Protein AF-A0A0F9QXJ3-F1 (afdb_monomer_lite)

Organism: NCBI:txid412755

Radius of gyration: 19.73 Å; chains: 1; bounding box: 50×20×70 Å

pLDDT: mean 84.67, std 18.39, range [39.62, 98.44]

Sequence (84 aa):
MAKPNLNRPGGSAIPPTYKQEQYAADLIEQLREGEHFKAEIFARRVYTAETVGAMSALIDKMKAALKELQDADEFIDISHREEP

Secondary structure (DSSP, 8-state):
-PPP---------PPPPHHHHHHHHHHHHHHHHTT-TTHHHHHHHHHT--SHHHHHHHHHHHHHHHHHHHHHHHHHHHHHHS--

Structure (mmCIF, N/CA/C/O backbone):
data_AF-A0A0F9QXJ3-F1
#
_entry.id   AF-A0A0F9QXJ3-F1
#
loop_
_atom_site.group_PDB
_atom_site.id
_atom_site.type_symbol
_atom_site.label_atom_id
_atom_site.label_alt_id
_atom_site.label_comp_id
_atom_site.label_asym_id
_atom_site.label_entity_id
_atom_site.label_seq_id
_atom_site.pdbx_PDB_ins_code
_atom_site.Cartn_x
_atom_site.Cartn_y
_atom_site.Cartn_z
_atom_site.occupancy
_atom_site.B_iso_or_equiv
_atom_site.auth_seq_id
_atom_site.auth_comp_id
_atom_site.auth_asym_id
_atom_site.auth_atom_id
_atom_site.pdbx_PDB_model_num
ATOM 1 N N . MET A 1 1 ? 33.851 2.009 -37.212 1.00 39.62 1 MET A N 1
ATOM 2 C CA . MET A 1 1 ? 33.166 1.495 -36.006 1.00 39.62 1 MET A CA 1
ATOM 3 C C . MET A 1 1 ? 32.944 2.659 -35.053 1.00 39.62 1 MET A C 1
ATOM 5 O O . MET A 1 1 ? 33.902 3.131 -34.455 1.00 39.62 1 MET A O 1
ATOM 9 N N . ALA A 1 2 ? 31.722 3.186 -34.987 1.00 41.47 2 ALA A N 1
ATOM 10 C CA . ALA A 1 2 ? 31.370 4.247 -34.046 1.00 41.47 2 ALA A CA 1
ATOM 11 C C . ALA A 1 2 ? 30.965 3.605 -32.712 1.00 41.47 2 ALA A C 1
ATOM 13 O O . ALA A 1 2 ? 30.126 2.706 -32.691 1.00 41.47 2 ALA A O 1
ATOM 14 N N . LYS A 1 3 ? 31.593 4.031 -31.612 1.00 50.00 3 LYS A N 1
ATOM 15 C CA . LYS A 1 3 ? 31.210 3.619 -30.255 1.00 50.00 3 LYS A CA 1
ATOM 16 C C . LYS A 1 3 ? 29.814 4.183 -29.947 1.00 50.00 3 LYS A C 1
ATOM 18 O O . LYS A 1 3 ? 29.595 5.364 -30.226 1.00 50.00 3 LYS A O 1
ATOM 23 N N . PRO A 1 4 ? 28.877 3.402 -29.383 1.00 47.56 4 PRO A N 1
ATOM 24 C CA . PRO A 1 4 ? 27.588 3.945 -28.987 1.00 47.56 4 PRO A CA 1
ATOM 25 C C . PRO A 1 4 ? 27.777 4.906 -27.808 1.00 47.56 4 PRO A C 1
ATOM 27 O O . PRO A 1 4 ? 28.399 4.582 -26.798 1.00 47.56 4 PRO A O 1
ATOM 30 N N . ASN A 1 5 ? 27.264 6.118 -27.992 1.00 45.22 5 ASN A N 1
ATOM 31 C CA . ASN A 1 5 ? 27.306 7.214 -27.036 1.00 45.22 5 ASN A CA 1
ATOM 32 C C . ASN A 1 5 ? 26.356 6.892 -25.868 1.00 45.22 5 ASN A C 1
ATOM 34 O O . ASN A 1 5 ? 25.143 6.815 -26.061 1.00 45.22 5 ASN A O 1
ATOM 38 N N . LEU A 1 6 ? 26.897 6.694 -24.664 1.00 54.94 6 LEU A N 1
ATOM 39 C CA . LEU A 1 6 ? 26.163 6.274 -23.460 1.00 54.94 6 LEU A CA 1
ATOM 40 C C . LEU A 1 6 ? 25.503 7.448 -22.706 1.00 54.94 6 LEU A C 1
ATOM 42 O O . LEU A 1 6 ? 25.386 7.426 -21.488 1.00 54.94 6 LEU A O 1
ATOM 46 N N . ASN A 1 7 ? 25.067 8.481 -23.429 1.00 47.97 7 ASN A N 1
ATOM 47 C CA . ASN A 1 7 ? 24.352 9.637 -22.877 1.00 47.97 7 ASN A CA 1
ATOM 48 C C . ASN A 1 7 ? 22.939 9.720 -23.463 1.00 47.97 7 ASN A C 1
ATOM 50 O O . ASN A 1 7 ? 22.584 10.653 -24.180 1.00 47.97 7 ASN A O 1
ATOM 54 N N . ARG A 1 8 ? 22.123 8.709 -23.157 1.00 53.44 8 ARG A N 1
ATOM 55 C CA . ARG A 1 8 ? 20.667 8.773 -23.302 1.00 53.44 8 ARG A CA 1
ATOM 56 C C . ARG A 1 8 ? 20.083 8.742 -21.890 1.00 53.44 8 ARG A C 1
ATOM 58 O O . ARG A 1 8 ? 20.360 7.771 -21.187 1.00 53.44 8 ARG A O 1
ATOM 65 N N . PRO A 1 9 ? 19.263 9.715 -21.459 1.00 49.62 9 PRO A N 1
ATOM 66 C CA . PRO A 1 9 ? 18.439 9.548 -20.269 1.00 49.62 9 PRO A CA 1
ATOM 67 C C . PRO A 1 9 ? 17.299 8.585 -20.637 1.00 49.62 9 PRO A C 1
ATOM 69 O O . PRO A 1 9 ? 16.165 8.979 -20.877 1.00 49.62 9 PRO A O 1
ATOM 72 N N . GLY A 1 10 ? 17.646 7.314 -20.825 1.00 44.72 10 GLY A N 1
ATOM 73 C CA . GLY A 1 10 ? 16.737 6.221 -21.133 1.00 44.72 10 GLY A CA 1
ATOM 74 C C . GLY A 1 10 ? 16.673 5.325 -19.915 1.00 44.72 10 GLY A C 1
ATOM 75 O O . GLY A 1 10 ? 17.438 4.370 -19.820 1.00 44.72 10 GLY A O 1
ATOM 76 N N . GLY A 1 11 ? 15.819 5.699 -18.961 1.00 53.91 11 GLY A N 1
ATOM 77 C CA . GLY A 1 11 ? 15.593 4.948 -17.738 1.00 53.91 11 GLY A CA 1
ATOM 78 C C . GLY A 1 11 ? 15.152 3.528 -18.065 1.00 53.91 11 GLY A C 1
ATOM 79 O O . GLY A 1 11 ? 14.099 3.314 -18.662 1.00 53.91 11 GLY A O 1
ATOM 80 N N . SER A 1 12 ? 15.957 2.553 -17.663 1.00 57.34 12 SER A N 1
ATOM 81 C CA . SER A 1 12 ? 15.494 1.183 -17.509 1.00 57.34 12 SER A CA 1
ATOM 82 C C . SER A 1 12 ? 14.442 1.194 -16.404 1.00 57.34 12 SER A C 1
ATOM 84 O O . SER A 1 12 ? 14.779 1.232 -15.221 1.00 57.34 12 SER A O 1
ATOM 86 N N . ALA A 1 13 ? 13.172 1.236 -16.796 1.00 74.25 13 ALA A N 1
ATOM 87 C CA . ALA A 1 13 ? 12.044 0.919 -15.938 1.00 74.25 13 ALA A CA 1
ATOM 88 C C . ALA A 1 13 ? 12.229 -0.528 -15.456 1.00 74.25 13 ALA A C 1
ATOM 90 O O . ALA A 1 13 ? 11.879 -1.475 -16.154 1.00 74.25 13 ALA A O 1
ATOM 91 N N . ILE A 1 14 ? 12.897 -0.707 -14.313 1.00 89.38 14 ILE A N 1
ATOM 92 C CA . ILE A 1 14 ? 13.057 -2.025 -13.695 1.00 89.38 14 ILE A CA 1
ATOM 93 C C . ILE A 1 14 ? 11.671 -2.417 -13.182 1.00 89.38 14 ILE A C 1
ATOM 95 O O . ILE A 1 14 ? 11.149 -1.666 -12.353 1.00 89.38 14 ILE A O 1
ATOM 99 N N . PRO A 1 15 ? 11.074 -3.529 -13.645 1.00 93.00 15 PRO A N 1
ATOM 100 C CA . PRO A 1 15 ? 9.750 -3.950 -13.201 1.00 93.00 15 PRO A CA 1
ATOM 101 C C . PRO A 1 15 ? 9.757 -4.286 -11.705 1.00 93.00 15 PRO A C 1
ATOM 103 O O . PRO A 1 15 ? 10.813 -4.652 -11.176 1.00 93.00 15 PRO A O 1
ATOM 106 N N . PRO A 1 16 ? 8.612 -4.174 -11.009 1.00 94.50 16 PRO A N 1
ATOM 107 C CA . PRO A 1 16 ? 8.505 -4.588 -9.619 1.00 94.50 16 PRO A CA 1
ATOM 108 C C . PRO A 1 16 ? 9.001 -6.018 -9.425 1.00 94.50 16 PRO A C 1
ATOM 110 O O . PRO A 1 16 ? 8.857 -6.886 -10.284 1.00 94.50 16 PRO A O 1
ATOM 113 N N . THR A 1 17 ? 9.608 -6.271 -8.272 1.00 95.38 17 THR A N 1
ATOM 114 C CA . THR A 1 17 ? 9.967 -7.645 -7.914 1.00 95.38 17 THR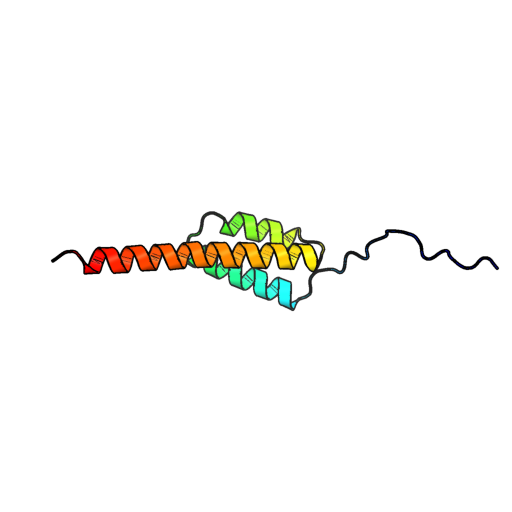 A CA 1
ATOM 115 C C . THR A 1 17 ? 8.735 -8.391 -7.409 1.00 95.38 17 THR A C 1
ATOM 117 O O . THR A 1 17 ? 7.885 -7.792 -6.752 1.00 95.38 17 THR A O 1
ATOM 120 N N . TYR A 1 18 ? 8.707 -9.715 -7.581 1.00 95.62 18 TYR A N 1
ATOM 121 C CA . TYR A 1 18 ? 7.666 -10.577 -7.000 1.00 95.62 18 TYR A CA 1
ATOM 122 C C . TYR A 1 18 ? 7.458 -10.332 -5.494 1.00 95.62 18 TYR A C 1
ATOM 124 O O . TYR A 1 18 ? 6.341 -10.338 -4.993 1.00 95.62 18 TYR A O 1
ATOM 132 N N . LYS A 1 19 ? 8.539 -10.043 -4.754 1.00 96.62 19 LYS A N 1
ATOM 133 C CA . LYS A 1 19 ? 8.453 -9.709 -3.324 1.00 96.62 19 LYS A CA 1
ATOM 134 C C . LYS A 1 19 ? 7.703 -8.403 -3.065 1.00 96.62 19 LYS A C 1
ATOM 136 O O . LYS A 1 19 ? 6.986 -8.319 -2.078 1.00 96.62 19 LYS A O 1
ATOM 141 N N . GLN A 1 20 ? 7.886 -7.388 -3.910 1.00 96.69 20 GLN A N 1
ATOM 142 C CA . GLN A 1 20 ? 7.143 -6.135 -3.777 1.00 96.69 20 GLN A CA 1
ATOM 143 C C . GLN A 1 20 ? 5.672 -6.320 -4.143 1.00 96.69 20 GLN A C 1
ATOM 145 O O . GLN A 1 20 ? 4.827 -5.750 -3.468 1.00 96.69 20 GLN A O 1
ATOM 150 N N . GLU A 1 21 ? 5.369 -7.119 -5.168 1.00 96.69 21 GLU A N 1
ATOM 151 C CA . GLU A 1 21 ? 3.991 -7.441 -5.558 1.00 96.69 21 GLU A CA 1
ATOM 152 C C . GLU A 1 21 ? 3.256 -8.191 -4.446 1.00 96.69 21 GLU A C 1
ATOM 154 O O . GLU A 1 21 ? 2.178 -7.765 -4.039 1.00 96.69 21 GLU A O 1
ATOM 159 N N . GLN A 1 22 ? 3.870 -9.245 -3.897 1.00 98.12 22 GLN A N 1
ATOM 160 C CA . GLN A 1 22 ? 3.295 -10.001 -2.786 1.00 98.12 22 GLN A CA 1
ATOM 161 C C . GLN A 1 22 ? 3.087 -9.108 -1.563 1.00 98.12 22 GLN A C 1
ATOM 163 O O . GLN A 1 22 ? 2.003 -9.070 -0.997 1.00 98.12 22 GLN A O 1
ATOM 168 N N . TYR A 1 23 ? 4.108 -8.333 -1.192 1.00 98.19 23 TYR A N 1
ATOM 169 C CA . TYR A 1 23 ? 4.006 -7.457 -0.033 1.00 98.19 23 TYR A CA 1
ATOM 170 C C . TYR A 1 23 ? 2.943 -6.367 -0.221 1.00 98.19 23 TYR A C 1
ATOM 172 O O . TYR A 1 23 ? 2.214 -6.044 0.710 1.00 98.19 23 TYR A O 1
ATOM 180 N N . ALA A 1 24 ? 2.821 -5.812 -1.427 1.00 98.00 24 ALA A N 1
ATOM 181 C CA . ALA A 1 24 ? 1.762 -4.873 -1.765 1.00 98.00 24 ALA A CA 1
ATOM 182 C C . ALA A 1 24 ? 0.368 -5.514 -1.659 1.00 98.00 24 ALA A C 1
ATOM 184 O O . ALA A 1 24 ? -0.536 -4.878 -1.122 1.00 98.00 24 ALA A O 1
ATOM 185 N N . ALA A 1 25 ? 0.201 -6.757 -2.122 1.00 97.81 25 ALA A N 1
ATOM 186 C CA . ALA A 1 25 ? -1.049 -7.502 -1.986 1.00 97.81 25 ALA A CA 1
ATOM 187 C C . ALA A 1 25 ? -1.414 -7.734 -0.511 1.00 97.81 25 ALA A C 1
ATOM 189 O O . ALA A 1 25 ? -2.533 -7.428 -0.111 1.00 97.81 25 ALA A O 1
ATOM 190 N N . ASP A 1 26 ? -0.455 -8.159 0.315 1.00 98.44 26 ASP A N 1
ATOM 191 C CA . ASP A 1 26 ? -0.675 -8.386 1.748 1.00 98.44 26 ASP A CA 1
ATOM 192 C C . ASP A 1 26 ? -1.085 -7.091 2.484 1.00 98.44 26 ASP A C 1
ATOM 194 O O . ASP A 1 26 ? -1.903 -7.119 3.404 1.00 98.44 26 ASP A O 1
ATOM 198 N N . LEU A 1 27 ? -0.534 -5.936 2.085 1.00 98.38 27 LEU A N 1
ATOM 199 C CA . LEU A 1 27 ? -0.923 -4.629 2.633 1.00 98.38 27 LEU A CA 1
ATOM 200 C C . LEU A 1 27 ? -2.336 -4.216 2.199 1.00 98.38 27 LEU A C 1
ATOM 202 O O . LEU A 1 27 ? -3.051 -3.584 2.974 1.00 98.38 27 LEU A O 1
ATOM 206 N N . ILE A 1 28 ? -2.740 -4.547 0.970 1.00 98.19 28 ILE A N 1
ATOM 207 C CA . ILE A 1 28 ? -4.102 -4.292 0.483 1.00 98.19 28 ILE A CA 1
ATOM 208 C C . ILE A 1 28 ? -5.110 -5.122 1.272 1.00 98.19 28 ILE A C 1
ATOM 210 O O . ILE A 1 28 ? -6.140 -4.574 1.653 1.00 98.19 28 ILE A O 1
ATOM 214 N N . GLU A 1 29 ? -4.823 -6.398 1.539 1.00 98.12 29 GLU A N 1
ATOM 215 C CA . GLU A 1 29 ? -5.720 -7.240 2.338 1.00 98.12 29 GLU A CA 1
ATOM 216 C C . GLU A 1 29 ? -5.887 -6.692 3.757 1.00 98.12 29 GLU A C 1
ATOM 218 O O . GLU A 1 29 ? -7.015 -6.507 4.195 1.00 98.12 29 GLU A O 1
ATOM 223 N N . GLN A 1 30 ? -4.804 -6.276 4.421 1.00 97.69 30 GLN A N 1
ATOM 224 C CA . GLN A 1 30 ? -4.908 -5.612 5.731 1.00 97.69 30 GLN A CA 1
ATOM 225 C C . GLN A 1 30 ? -5.760 -4.332 5.675 1.00 97.69 30 GLN A C 1
ATOM 227 O O . GLN A 1 30 ? -6.559 -4.066 6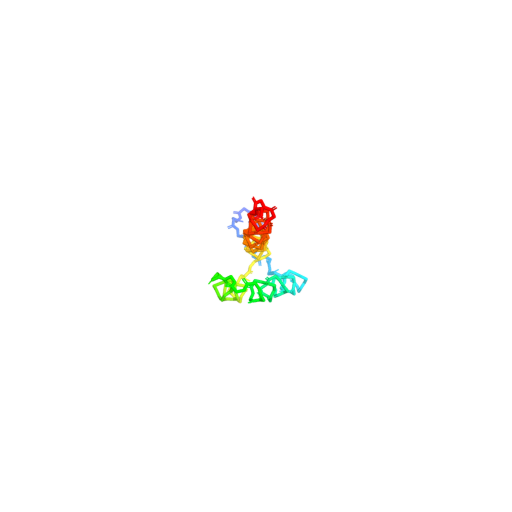.569 1.00 97.69 30 GLN A O 1
ATOM 232 N N . LEU A 1 31 ? -5.626 -3.534 4.609 1.00 97.69 31 LEU A N 1
ATOM 233 C CA . LEU A 1 31 ? -6.457 -2.343 4.415 1.00 97.69 31 LEU A CA 1
ATOM 234 C C . LEU A 1 31 ? -7.929 -2.692 4.160 1.00 97.69 31 LEU A C 1
ATOM 236 O O . LEU A 1 31 ? -8.793 -1.905 4.530 1.00 97.69 31 LEU A O 1
ATOM 240 N N . ARG A 1 32 ? -8.229 -3.828 3.518 1.00 97.50 32 ARG A N 1
ATOM 241 C CA . ARG A 1 32 ? -9.603 -4.318 3.321 1.00 97.50 32 ARG A CA 1
ATOM 242 C C . ARG A 1 32 ? -10.208 -4.819 4.623 1.00 97.50 32 ARG A C 1
ATOM 244 O O . ARG A 1 32 ? -11.358 -4.499 4.897 1.00 97.50 32 ARG A O 1
ATOM 251 N N . GLU A 1 33 ? -9.438 -5.567 5.406 1.00 96.12 33 GLU A N 1
ATOM 252 C CA . GLU A 1 33 ? -9.846 -6.066 6.722 1.00 96.12 33 GLU A CA 1
ATOM 253 C C . GLU A 1 33 ? -10.171 -4.915 7.679 1.00 96.12 33 GLU A C 1
ATOM 255 O O . GLU A 1 33 ? -11.175 -4.975 8.379 1.00 96.12 33 GLU A O 1
ATOM 260 N N . GLY A 1 34 ? -9.382 -3.837 7.647 1.00 94.31 34 GLY A N 1
ATOM 261 C CA . GLY A 1 34 ? -9.672 -2.595 8.373 1.00 94.31 34 GLY A CA 1
ATOM 262 C C . GLY A 1 34 ? -10.648 -1.645 7.666 1.00 94.31 34 GLY A C 1
ATOM 263 O O . GLY A 1 34 ? -10.697 -0.468 8.008 1.00 94.31 34 GLY A O 1
ATOM 264 N N . GLU A 1 35 ? -11.357 -2.106 6.629 1.00 94.25 35 GLU A N 1
ATOM 265 C CA . GLU A 1 35 ? -12.364 -1.350 5.863 1.00 94.25 35 GLU A CA 1
ATOM 266 C C . GLU A 1 35 ? -11.889 0.027 5.344 1.00 94.25 35 GLU A C 1
ATOM 268 O O . GLU A 1 35 ? -12.671 0.956 5.115 1.00 94.25 35 GLU A O 1
ATOM 273 N N . HIS A 1 36 ? -10.586 0.183 5.097 1.00 96.06 36 HIS A N 1
ATOM 274 C CA . HIS A 1 36 ? -10.012 1.454 4.683 1.00 96.06 36 HIS A CA 1
ATOM 275 C C . HIS A 1 36 ? -10.436 1.819 3.255 1.00 96.06 36 HIS A C 1
ATOM 277 O O . HIS A 1 36 ? -10.120 1.135 2.278 1.00 96.06 36 HIS A O 1
ATOM 283 N N . PHE A 1 37 ? -11.049 2.993 3.088 1.00 94.50 37 PHE A N 1
ATOM 284 C CA . PHE A 1 37 ? -11.665 3.428 1.824 1.00 94.50 37 PHE A CA 1
ATOM 285 C C . PHE A 1 37 ? -10.727 3.460 0.600 1.00 94.50 37 PHE A C 1
ATOM 287 O O . PHE A 1 37 ? -11.179 3.397 -0.544 1.00 94.50 37 PHE A O 1
ATOM 294 N N . LYS A 1 38 ? -9.407 3.587 0.810 1.00 95.94 38 LYS A N 1
ATOM 295 C CA . LYS A 1 38 ? -8.408 3.586 -0.279 1.00 95.94 38 LYS A CA 1
ATOM 296 C C . LYS A 1 38 ? -7.976 2.183 -0.732 1.00 95.94 38 LYS A C 1
ATOM 298 O O . LYS A 1 38 ? -7.229 2.113 -1.708 1.00 95.94 38 LYS A O 1
ATOM 303 N N . ALA A 1 39 ? -8.400 1.098 -0.079 1.00 96.69 39 ALA A N 1
ATOM 304 C CA . ALA A 1 39 ? -7.911 -0.258 -0.360 1.00 96.69 39 ALA A CA 1
ATOM 305 C C . ALA A 1 39 ? -8.046 -0.639 -1.849 1.00 96.69 39 ALA A C 1
ATOM 307 O O . ALA A 1 39 ? -7.062 -0.981 -2.506 1.00 96.69 39 ALA A O 1
ATOM 308 N N . GLU A 1 40 ? -9.229 -0.435 -2.436 1.00 97.25 40 GLU A N 1
ATOM 309 C CA . GLU A 1 40 ? -9.482 -0.735 -3.854 1.00 97.25 40 GLU A CA 1
ATOM 310 C C . GLU A 1 40 ? -8.708 0.172 -4.823 1.00 97.25 40 GLU A C 1
ATOM 312 O O . GLU A 1 40 ? -8.328 -0.237 -5.924 1.00 97.25 40 GLU A O 1
ATOM 317 N N . ILE A 1 41 ? -8.427 1.415 -4.421 1.00 97.12 41 ILE A N 1
ATOM 318 C CA . ILE A 1 41 ? -7.604 2.334 -5.219 1.00 97.12 41 ILE A CA 1
ATOM 319 C C . ILE A 1 41 ? -6.154 1.845 -5.236 1.00 97.12 41 ILE A C 1
ATOM 321 O O . ILE A 1 41 ? -5.505 1.892 -6.285 1.00 97.12 41 ILE A O 1
ATOM 325 N N . PHE A 1 42 ? -5.641 1.371 -4.100 1.00 97.88 42 PHE A N 1
ATOM 326 C CA . PHE A 1 42 ? -4.309 0.782 -4.031 1.00 97.88 42 PHE A CA 1
ATOM 327 C C . PHE A 1 42 ? -4.218 -0.507 -4.850 1.00 97.88 42 PHE A C 1
ATOM 329 O O . PHE A 1 42 ? -3.286 -0.619 -5.643 1.00 97.88 42 PHE A O 1
ATOM 336 N N . ALA A 1 43 ? -5.218 -1.392 -4.781 1.00 97.00 43 ALA A N 1
ATOM 337 C CA . ALA A 1 43 ? -5.276 -2.610 -5.595 1.00 97.00 43 ALA A CA 1
ATOM 338 C C . ALA A 1 43 ? -5.148 -2.326 -7.098 1.00 97.00 43 ALA A C 1
ATOM 340 O O . ALA A 1 43 ? -4.310 -2.911 -7.787 1.00 97.00 43 ALA A O 1
ATOM 341 N N . ARG A 1 44 ? -5.905 -1.345 -7.606 1.00 96.75 44 ARG A N 1
ATOM 342 C CA . ARG A 1 44 ? -5.803 -0.922 -9.013 1.00 96.75 44 ARG A CA 1
ATOM 343 C C . ARG A 1 44 ? -4.428 -0.351 -9.349 1.00 96.75 44 ARG A C 1
ATOM 345 O O . ARG A 1 44 ? -3.899 -0.623 -10.420 1.00 96.75 44 ARG A O 1
ATOM 352 N N . ARG A 1 45 ? -3.843 0.442 -8.448 1.00 95.50 45 ARG A N 1
ATOM 353 C CA . ARG A 1 45 ? -2.536 1.077 -8.677 1.00 95.50 45 ARG A CA 1
ATOM 354 C C . ARG A 1 45 ? -1.386 0.079 -8.679 1.00 95.50 45 ARG A C 1
ATOM 356 O O . ARG A 1 45 ? -0.484 0.245 -9.494 1.00 95.50 45 ARG A O 1
ATOM 363 N N . VAL A 1 46 ? -1.437 -0.936 -7.817 1.00 94.62 46 VAL A N 1
ATOM 364 C CA . VAL A 1 46 ? -0.470 -2.042 -7.786 1.00 94.62 46 VAL A CA 1
ATOM 365 C C . VAL A 1 46 ? -0.484 -2.792 -9.117 1.00 94.62 46 VAL A C 1
ATOM 367 O O . VAL A 1 46 ? 0.578 -3.004 -9.689 1.00 94.62 46 VAL A O 1
ATOM 370 N N . TYR A 1 47 ? -1.667 -3.072 -9.676 1.00 91.81 47 TYR A N 1
ATOM 371 C CA . TYR A 1 47 ? -1.793 -3.712 -10.993 1.00 91.81 47 TYR A CA 1
ATOM 372 C C . TYR A 1 47 ? -1.165 -2.894 -12.138 1.00 91.81 47 TYR A C 1
ATOM 374 O O . TYR A 1 47 ? -0.642 -3.455 -13.094 1.00 91.81 47 TYR A O 1
ATOM 382 N N . THR A 1 48 ? -1.197 -1.562 -12.045 1.00 93.62 48 THR A N 1
ATOM 383 C CA . THR A 1 48 ? -0.642 -0.656 -13.070 1.00 93.62 48 THR A CA 1
ATOM 384 C C . THR A 1 48 ? 0.797 -0.206 -12.798 1.00 93.62 48 THR A C 1
ATOM 386 O O . THR A 1 48 ? 1.325 0.635 -13.523 1.00 93.62 48 THR A O 1
ATOM 389 N N . ALA A 1 49 ? 1.431 -0.674 -11.721 1.00 92.56 49 ALA A N 1
ATOM 390 C CA . ALA A 1 49 ? 2.761 -0.217 -11.339 1.00 92.56 49 ALA A CA 1
ATOM 391 C C . ALA A 1 49 ? 3.835 -0.920 -12.178 1.00 92.56 49 ALA A C 1
ATOM 393 O O . ALA A 1 49 ? 4.173 -2.071 -11.944 1.00 92.56 49 ALA A O 1
ATOM 394 N N . GLU A 1 50 ? 4.424 -0.200 -13.130 1.00 92.19 50 GLU A N 1
ATOM 395 C CA . GLU A 1 50 ? 5.400 -0.781 -14.066 1.00 92.19 50 GLU A CA 1
ATOM 396 C C . GLU A 1 50 ? 6.847 -0.755 -13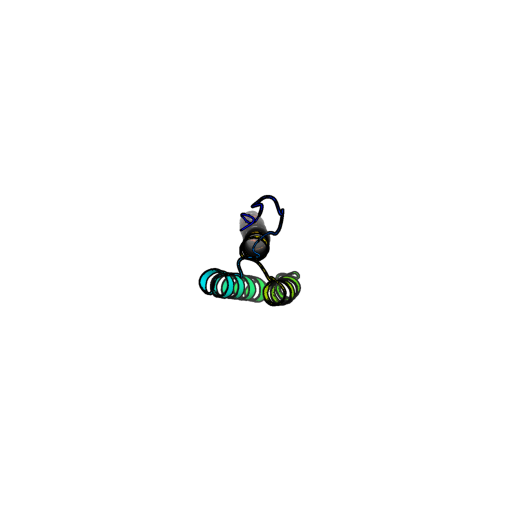.558 1.00 92.19 50 GLU A C 1
ATOM 398 O O . GLU A 1 50 ? 7.743 -1.272 -14.222 1.00 92.19 50 GLU A O 1
ATOM 403 N N . THR A 1 51 ? 7.114 -0.138 -12.398 1.00 94.81 51 THR A N 1
ATOM 404 C CA . THR A 1 51 ? 8.486 -0.007 -11.886 1.00 94.81 51 THR A CA 1
ATOM 405 C C . THR A 1 51 ? 8.632 -0.324 -10.406 1.00 94.81 51 THR A C 1
ATOM 407 O O . THR A 1 51 ? 7.741 -0.024 -9.611 1.00 94.81 51 THR A O 1
ATOM 410 N N . VAL A 1 52 ? 9.813 -0.822 -10.017 1.00 94.81 52 VAL A N 1
ATOM 411 C CA . VAL A 1 52 ? 10.242 -0.972 -8.613 1.00 94.81 52 VAL A CA 1
ATOM 412 C C . VAL A 1 52 ? 10.014 0.320 -7.836 1.00 94.81 52 VAL A C 1
ATOM 414 O O . VAL A 1 52 ? 9.504 0.276 -6.722 1.00 94.81 52 VAL A O 1
ATOM 417 N N . GLY A 1 53 ? 10.374 1.469 -8.419 1.00 94.38 53 GLY A N 1
ATOM 418 C CA . GLY A 1 53 ? 10.233 2.774 -7.772 1.00 94.38 53 GLY A CA 1
ATOM 419 C C . GLY A 1 53 ? 8.773 3.164 -7.543 1.00 94.38 53 GLY A C 1
ATOM 420 O O . GLY A 1 53 ? 8.413 3.573 -6.440 1.00 94.38 53 GLY A O 1
ATOM 421 N N . ALA A 1 54 ? 7.918 2.986 -8.555 1.00 95.06 54 ALA A N 1
ATOM 422 C CA . ALA A 1 54 ? 6.483 3.229 -8.422 1.00 95.06 54 ALA A CA 1
ATOM 423 C C . ALA A 1 54 ? 5.849 2.291 -7.387 1.00 95.06 54 ALA A C 1
ATOM 425 O O . ALA A 1 54 ? 5.068 2.747 -6.553 1.00 95.06 54 ALA A O 1
ATOM 426 N N . MET A 1 55 ? 6.230 1.011 -7.394 1.00 97.19 55 MET A N 1
ATOM 427 C CA . MET A 1 55 ? 5.744 0.028 -6.429 1.00 97.19 55 MET A CA 1
ATOM 428 C C . MET A 1 55 ? 6.180 0.367 -4.999 1.00 97.19 55 MET A C 1
ATOM 430 O O . MET A 1 55 ? 5.347 0.368 -4.098 1.00 97.19 55 MET A O 1
ATOM 434 N N . SER A 1 56 ? 7.445 0.743 -4.778 1.00 97.00 56 SER A N 1
ATOM 435 C CA . SER A 1 56 ? 7.923 1.193 -3.461 1.00 97.00 56 SER A CA 1
ATOM 436 C C . SER A 1 56 ? 7.144 2.407 -2.953 1.00 97.00 56 SER A C 1
ATOM 438 O O . SER A 1 56 ? 6.671 2.405 -1.822 1.00 97.00 56 SER A O 1
ATOM 440 N N . ALA A 1 57 ? 6.921 3.409 -3.808 1.00 97.25 57 ALA A N 1
ATOM 441 C CA . ALA A 1 57 ? 6.150 4.591 -3.430 1.00 97.25 57 ALA A CA 1
ATOM 442 C C . ALA A 1 57 ? 4.672 4.275 -3.125 1.00 97.25 57 ALA A C 1
ATOM 444 O O . ALA A 1 57 ? 4.035 4.989 -2.348 1.00 97.25 57 ALA A O 1
ATOM 445 N N . LEU A 1 58 ? 4.098 3.236 -3.742 1.00 97.44 58 LEU A N 1
ATOM 446 C CA . LEU A 1 58 ? 2.765 2.743 -3.388 1.00 97.44 58 LEU A CA 1
ATOM 447 C C . LEU A 1 58 ? 2.778 2.020 -2.041 1.00 97.44 58 LEU A C 1
ATOM 449 O O . LEU A 1 58 ? 1.908 2.293 -1.218 1.00 97.44 58 LEU A O 1
ATOM 453 N N . ILE A 1 59 ? 3.771 1.161 -1.798 1.00 98.38 59 ILE A N 1
ATOM 454 C CA . ILE A 1 59 ? 3.961 0.457 -0.522 1.00 98.38 59 ILE A CA 1
ATOM 455 C C . ILE A 1 59 ? 4.048 1.447 0.642 1.00 98.38 59 ILE A C 1
ATOM 457 O O . ILE A 1 59 ? 3.357 1.265 1.643 1.00 98.38 59 ILE A O 1
ATOM 461 N N . ASP A 1 60 ? 4.814 2.528 0.501 1.00 98.44 60 ASP A N 1
ATOM 462 C CA . ASP A 1 60 ? 4.935 3.546 1.552 1.00 98.44 60 ASP A CA 1
ATOM 463 C C . ASP A 1 60 ? 3.592 4.232 1.854 1.00 98.44 60 ASP A C 1
ATOM 465 O O . ASP A 1 60 ? 3.251 4.467 3.013 1.00 98.44 60 ASP A O 1
ATOM 469 N N . LYS A 1 61 ? 2.778 4.493 0.823 1.00 98.19 61 LYS A N 1
ATOM 470 C CA . LYS A 1 61 ? 1.430 5.063 0.995 1.00 98.19 61 LYS A CA 1
ATOM 471 C C . LYS A 1 61 ? 0.461 4.086 1.656 1.00 98.19 61 LYS A C 1
ATOM 473 O O . LYS A 1 61 ? -0.374 4.520 2.442 1.00 98.19 61 LYS A O 1
ATOM 478 N N . MET A 1 62 ? 0.557 2.794 1.343 1.00 98.44 62 MET A N 1
ATOM 479 C CA . MET A 1 62 ? -0.264 1.761 1.982 1.00 98.44 62 MET A CA 1
ATOM 480 C C . MET A 1 62 ? 0.094 1.609 3.460 1.00 98.44 62 MET A C 1
ATOM 482 O O . MET A 1 62 ? -0.799 1.561 4.297 1.00 98.44 62 MET A O 1
ATOM 486 N N . LYS A 1 63 ? 1.388 1.641 3.802 1.00 98.19 63 LYS A N 1
ATOM 487 C CA . LYS A 1 63 ? 1.849 1.655 5.199 1.00 98.19 63 LYS A CA 1
ATOM 488 C C . LYS A 1 63 ? 1.327 2.859 5.977 1.00 98.19 63 LYS A C 1
ATOM 490 O O . LYS A 1 63 ? 0.910 2.702 7.118 1.00 98.19 63 LYS A O 1
ATOM 495 N N . ALA A 1 64 ? 1.338 4.044 5.368 1.00 97.81 64 ALA A N 1
ATOM 496 C CA . ALA A 1 64 ? 0.776 5.237 5.995 1.00 97.81 64 ALA A CA 1
ATOM 497 C C . ALA A 1 64 ? -0.733 5.086 6.253 1.00 97.81 64 ALA A C 1
ATOM 499 O O . ALA A 1 64 ? -1.188 5.398 7.343 1.00 97.81 64 ALA A O 1
ATOM 500 N N . ALA A 1 65 ? -1.485 4.536 5.295 1.00 97.12 65 ALA A N 1
ATOM 501 C CA . ALA A 1 65 ? -2.915 4.278 5.465 1.00 97.12 65 ALA A CA 1
ATOM 502 C C . ALA A 1 65 ? -3.214 3.230 6.556 1.00 97.12 65 ALA A C 1
ATOM 504 O O . ALA A 1 65 ? -4.162 3.389 7.314 1.00 97.12 65 ALA A O 1
ATOM 505 N N . LEU A 1 66 ? -2.394 2.181 6.681 1.00 96.44 66 LEU A N 1
ATOM 506 C CA . LEU A 1 66 ? -2.530 1.221 7.784 1.00 96.44 66 LEU A CA 1
ATOM 507 C C . LEU A 1 66 ? -2.258 1.871 9.138 1.00 96.44 66 LEU A C 1
ATOM 509 O O . LEU A 1 66 ? -2.934 1.563 10.112 1.00 96.44 66 LEU A O 1
ATOM 513 N N . LYS A 1 67 ? -1.295 2.793 9.197 1.00 95.69 67 LYS A N 1
ATOM 514 C CA . LYS A 1 67 ? -1.059 3.573 10.406 1.00 95.69 67 LYS A CA 1
ATOM 515 C C . LYS A 1 67 ? -2.246 4.484 10.739 1.00 95.69 67 LYS A C 1
ATOM 517 O O . LYS A 1 67 ? -2.616 4.563 11.89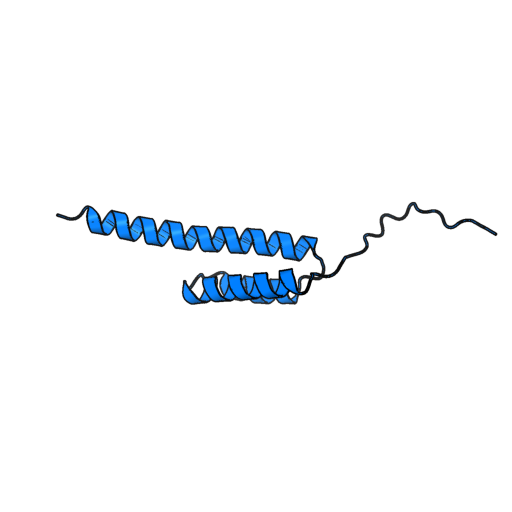8 1.00 95.69 67 LYS A O 1
ATOM 522 N N . GLU A 1 68 ? -2.869 5.116 9.741 1.00 93.88 68 GLU A N 1
ATOM 523 C CA . GLU A 1 68 ? -4.094 5.911 9.941 1.00 93.88 68 GLU A CA 1
ATOM 524 C C . GLU A 1 68 ? -5.220 5.075 10.581 1.00 93.88 68 GLU A C 1
ATOM 526 O O . GLU A 1 68 ? -5.909 5.583 11.461 1.00 93.88 68 GLU A O 1
ATOM 531 N N . LEU A 1 69 ? -5.382 3.803 10.188 1.00 92.31 69 LEU A N 1
ATOM 532 C CA . LEU A 1 69 ? -6.324 2.885 10.845 1.00 92.31 69 LEU A CA 1
ATOM 533 C C . LEU A 1 69 ? -5.932 2.594 12.297 1.00 92.31 69 LEU A C 1
ATOM 535 O O . LEU A 1 69 ? -6.757 2.739 13.190 1.00 92.31 69 LEU A O 1
ATOM 539 N N . GLN A 1 70 ? -4.672 2.223 12.537 1.00 90.69 70 GLN A N 1
ATOM 540 C CA . GLN A 1 70 ? -4.183 1.892 13.881 1.00 90.69 70 GLN A CA 1
ATOM 541 C C . GLN A 1 70 ? -4.324 3.066 14.854 1.00 90.69 70 GLN A C 1
ATOM 543 O O . GLN A 1 70 ? -4.784 2.881 15.976 1.00 90.69 70 GLN A O 1
ATOM 548 N N . ASP A 1 71 ? -3.965 4.272 14.411 1.00 90.94 71 ASP A N 1
ATOM 549 C CA . ASP A 1 71 ? -4.077 5.486 15.218 1.00 90.94 71 ASP A CA 1
ATOM 550 C C . ASP A 1 71 ? -5.563 5.807 15.524 1.00 90.94 71 ASP A C 1
ATOM 552 O O . ASP A 1 71 ? -5.880 6.331 16.595 1.00 90.94 71 ASP A O 1
ATOM 556 N N . ALA A 1 72 ? -6.488 5.485 14.608 1.00 85.62 72 ALA A N 1
ATOM 557 C CA . ALA A 1 72 ? -7.927 5.654 14.826 1.00 85.62 72 ALA A CA 1
ATOM 558 C C . ALA A 1 72 ? -8.489 4.639 15.835 1.00 85.62 72 ALA A C 1
ATOM 560 O O . ALA A 1 72 ? -9.248 5.032 16.723 1.00 85.62 72 ALA A O 1
ATOM 561 N N . ASP A 1 73 ? -8.087 3.371 15.738 1.00 80.19 73 ASP A N 1
ATOM 562 C CA . ASP A 1 73 ? -8.474 2.325 16.690 1.00 80.19 73 ASP A CA 1
ATOM 563 C C . ASP A 1 73 ? -7.945 2.640 18.101 1.00 80.19 73 ASP A C 1
ATOM 565 O O . ASP A 1 73 ? -8.692 2.578 19.078 1.00 80.19 73 ASP A O 1
ATOM 569 N N . GLU A 1 74 ? -6.686 3.080 18.215 1.00 80.38 74 GLU A N 1
ATOM 570 C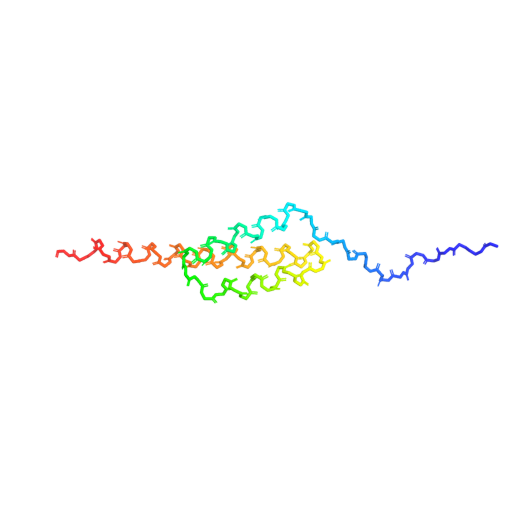 CA . GLU A 1 74 ? -6.087 3.479 19.495 1.00 80.38 74 GLU A CA 1
ATOM 571 C C . GLU A 1 74 ? -6.818 4.677 20.123 1.00 80.38 74 GLU A C 1
ATOM 573 O O . GLU A 1 74 ? -7.061 4.702 21.333 1.00 80.38 74 GLU A O 1
ATOM 578 N N . PHE A 1 75 ? -7.221 5.664 19.316 1.00 77.38 75 PHE A N 1
ATOM 579 C CA . PHE A 1 75 ? -8.015 6.792 19.805 1.00 77.38 75 PHE A CA 1
ATOM 580 C C . PHE A 1 75 ? -9.367 6.339 20.374 1.00 77.38 75 PHE A C 1
ATOM 582 O O . PHE A 1 75 ? -9.779 6.808 21.440 1.00 77.38 75 PHE A O 1
ATOM 589 N N . ILE A 1 76 ? -10.044 5.412 19.691 1.00 71.75 76 ILE A N 1
ATOM 590 C CA . ILE A 1 76 ? -11.313 4.842 20.151 1.00 71.75 76 ILE A CA 1
ATOM 591 C C . ILE A 1 76 ? -11.109 4.114 21.486 1.00 71.75 76 ILE A C 1
ATOM 593 O O . ILE A 1 76 ? -11.860 4.376 22.428 1.00 71.75 76 ILE A O 1
ATOM 597 N N . ASP A 1 77 ? -10.078 3.280 21.611 1.00 7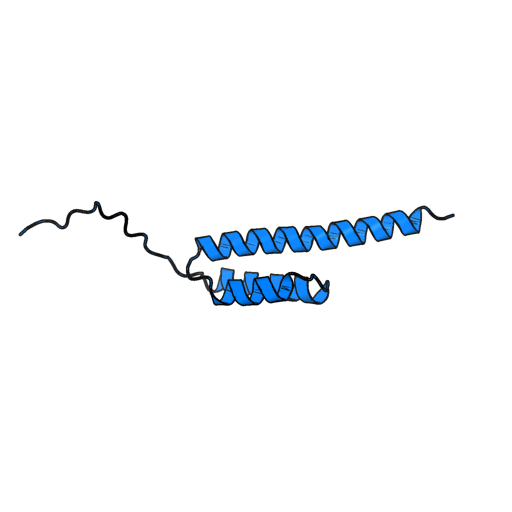0.50 77 ASP A N 1
ATOM 598 C CA . ASP A 1 77 ? -9.786 2.534 22.841 1.00 70.50 77 ASP A CA 1
ATOM 599 C C . ASP A 1 77 ? -9.478 3.446 24.039 1.00 70.50 77 ASP A C 1
ATOM 601 O O . ASP A 1 77 ? -9.962 3.206 25.149 1.00 70.50 77 ASP A O 1
ATOM 605 N N . ILE A 1 78 ? -8.706 4.520 23.833 1.00 70.69 78 ILE A N 1
ATOM 606 C CA . ILE A 1 78 ? -8.423 5.506 24.888 1.00 70.69 78 ILE A CA 1
ATOM 607 C C . ILE A 1 78 ? -9.711 6.227 25.295 1.00 70.69 78 ILE A C 1
ATOM 609 O O . ILE A 1 78 ? -9.991 6.342 26.489 1.00 70.69 78 ILE A O 1
ATOM 613 N N . SER A 1 79 ? -10.527 6.652 24.326 1.00 66.06 79 SER A N 1
ATOM 614 C CA . SER A 1 79 ? -11.775 7.372 24.608 1.00 66.06 79 SER A CA 1
ATOM 615 C C . SER A 1 79 ? -12.795 6.537 25.396 1.00 66.06 79 SER A C 1
ATOM 617 O O . SER A 1 79 ? -13.450 7.072 26.285 1.00 66.06 79 SER A O 1
ATOM 619 N N . HIS A 1 80 ? -12.872 5.220 25.163 1.00 61.31 80 HIS A N 1
ATOM 620 C CA . HIS A 1 80 ? -13.750 4.316 25.920 1.00 61.31 80 HIS A CA 1
ATOM 621 C C . HIS A 1 80 ? -13.236 3.996 27.333 1.00 61.31 80 HIS A C 1
ATOM 623 O O . HIS A 1 80 ? -13.995 3.510 28.168 1.00 61.31 80 HIS A O 1
ATOM 629 N N . ARG A 1 81 ? -11.952 4.244 27.623 1.00 59.62 81 ARG A N 1
ATOM 630 C CA . ARG A 1 81 ? -11.355 3.998 28.946 1.00 59.62 81 ARG A CA 1
ATOM 631 C C . ARG A 1 81 ? -11.529 5.174 29.911 1.00 59.62 81 ARG A C 1
ATOM 633 O O . ARG A 1 81 ? -11.363 4.988 31.115 1.00 59.62 81 ARG A O 1
ATOM 640 N N . GLU A 1 82 ? -11.833 6.364 29.395 1.00 58.62 82 GLU A N 1
ATOM 641 C CA . GLU A 1 82 ? -11.984 7.595 30.182 1.00 58.62 82 GLU A CA 1
ATOM 642 C C . GLU A 1 82 ? -13.441 7.932 30.557 1.00 58.62 82 GLU A C 1
ATOM 644 O O . GLU A 1 82 ? -13.659 8.913 31.269 1.00 58.62 82 GLU A O 1
ATOM 649 N N . GLU A 1 83 ? -14.432 7.123 30.161 1.00 49.50 83 GLU A N 1
ATOM 650 C CA . GLU A 1 83 ? -15.803 7.240 30.682 1.00 49.50 83 GLU A CA 1
ATOM 651 C C . GLU A 1 83 ? -15.962 6.426 31.996 1.00 49.50 83 GLU A C 1
ATOM 653 O O . GLU A 1 83 ? -15.766 5.208 31.977 1.00 49.50 83 GLU A O 1
ATOM 658 N N . PRO A 1 84 ? -16.250 7.080 33.146 1.00 56.28 84 PRO A N 1
ATOM 659 C CA . PRO A 1 84 ? -16.341 6.456 34.475 1.00 56.28 84 PRO A CA 1
ATOM 660 C C . PRO A 1 84 ? -17.644 5.689 34.752 1.00 56.28 84 PRO A C 1
ATOM 662 O O . PRO A 1 84 ? -18.705 6.061 34.200 1.00 56.28 84 PRO A O 1
#

Foldseek 3Di:
DDDDDPPDPPDPQAAADPVLLVLLVVLLVLCVVLVPPCSVVLVVQSVVGGHNVSSVVSSVVSVVSSVVSVVVVVVVVVVVVPDD